Protein AF-A0A9N9JRM5-F1 (afdb_monomer)

Organism: NCBI:txid94023

Mean predicted aligned error: 7.49 Å

Sequence (164 aa):
ELTVRILLMLAWDHAIHQVQKDFHKFIYTYPLTIKQYLTALMSDVSCLKGQVNSDSMDYLLSGIVFFTHFIVVAQSITKEDLRYFFCRGAAFQCQSGQTAIDHGIPVLLPNGEFTCILIQTHNYSVSDPNIIFASLVITPQTVGLDVDPDWPYLVLYFTLGYKD

pLDDT: mean 80.46, std 13.28, range [47.03, 96.69]

Foldseek 3Di:
DVVVQVLLQQLVQQLLCVVCVPDPDDDSWDKDFLQSSVCSNPVGDVVCPPVDDPVLVVQNRRWIFFADEEDEDADQAEQVNLVVCRVVRYKYAYDPPLFQFGTKTWIQTPVRGIDIETEHEDQDDPPDPCLVVSVPPDDSVRRRYPDDSPHDYHYHYHHDYDDD

Secondary structure (DSSP, 8-state):
-HHHHHHHHHHHHHHHHHH-TT-SS--S---EEHHHHHHHHHS-SGGGBTTB-HHHHHHHHTSEE--SEEEEE-SPPBHHHHHHHHHHTEEEEEPTTT-S-SEEEEEE-TTS-EEEEEEEEE---TT-TTHHHHTTS--TGGGT-B--TTS--EEEEEE-----

Nearest PDB structures (foldseek):
  1yfi-assembly2_B  TM=6.681E-01  e=5.118E-01  Moraxella sp.
  7l08-assembly1_AJ  TM=4.867E-01  e=5.822E-01  Homo sapiens
  9fia-assembly1_Bl  TM=5.154E-01  e=1.263E+00  Toxoplasma gondii
  4yha-assembly3_F  TM=3.756E-01  e=1.532E+00  Helicobacter pylori 26695
  5bur-assembly1_A  TM=3.360E-01  e=3.323E+00  Bacillus subtilis subsp. subtilis str. 168

Solvent-accessible surface area (backbone atoms only — not comparable to full-atom values): 9533 Å² total; per-residue (Å²): 107,72,68,54,56,51,51,58,49,50,16,45,53,50,29,49,58,67,72,47,76,82,54,99,60,91,69,94,74,72,78,34,35,41,49,50,36,42,25,47,64,63,74,47,65,71,88,52,66,86,78,50,59,68,71,60,42,56,51,51,36,62,12,35,35,42,63,83,50,75,44,82,41,90,66,73,48,41,54,67,51,37,49,51,30,36,78,67,28,24,24,40,28,46,45,89,90,75,43,88,40,45,32,35,36,30,25,44,36,86,89,73,48,69,42,42,40,38,32,32,73,42,81,45,54,88,84,47,78,64,68,73,57,64,75,78,67,77,44,58,65,74,52,44,31,65,63,68,86,88,56,77,69,46,81,45,82,42,72,62,53,76,82,130

Structure (mmCIF, N/CA/C/O backbone):
data_AF-A0A9N9JRM5-F1
#
_entry.id   AF-A0A9N9JRM5-F1
#
loop_
_atom_site.group_PDB
_atom_site.id
_atom_site.type_symbol
_atom_site.label_atom_id
_atom_site.label_alt_id
_atom_site.label_comp_id
_atom_site.label_asym_id
_atom_site.label_entity_id
_atom_site.label_seq_id
_atom_site.pdbx_PDB_ins_code
_atom_site.Cartn_x
_atom_site.Cartn_y
_atom_site.Cartn_z
_atom_site.occupancy
_atom_site.B_iso_or_equiv
_atom_site.auth_seq_id
_atom_site.auth_comp_id
_atom_site.auth_asym_id
_atom_site.auth_atom_id
_atom_site.pdbx_PDB_model_num
ATOM 1 N N . GLU A 1 1 ? 12.425 -8.950 -5.267 1.00 75.38 1 GLU A N 1
ATOM 2 C CA . GLU A 1 1 ? 11.003 -9.371 -5.236 1.00 75.38 1 GLU A CA 1
ATOM 3 C C . GLU A 1 1 ? 10.637 -10.226 -4.019 1.00 75.38 1 GLU A C 1
ATOM 5 O O . GLU A 1 1 ? 9.912 -9.727 -3.169 1.00 75.38 1 GLU A O 1
ATOM 10 N N . LEU A 1 2 ? 11.155 -11.456 -3.858 1.00 85.12 2 LEU A N 1
ATOM 11 C CA . LEU A 1 2 ? 10.786 -12.330 -2.721 1.00 85.12 2 LEU A CA 1
ATOM 12 C C . LEU A 1 2 ? 10.974 -11.661 -1.347 1.00 85.12 2 LEU A C 1
ATOM 14 O O . LEU A 1 2 ? 10.066 -11.686 -0.521 1.00 85.12 2 LEU A O 1
ATOM 18 N N . THR A 1 3 ? 12.120 -11.014 -1.123 1.00 87.25 3 THR A N 1
ATOM 19 C CA . THR A 1 3 ? 12.416 -10.293 0.126 1.00 87.25 3 THR A CA 1
ATOM 20 C C . THR A 1 3 ? 11.383 -9.213 0.434 1.00 87.25 3 THR A C 1
ATOM 22 O O . THR A 1 3 ? 10.950 -9.085 1.572 1.00 87.25 3 THR A O 1
ATOM 25 N N . VAL A 1 4 ? 10.942 -8.466 -0.581 1.00 89.19 4 VAL A N 1
ATOM 26 C CA . VAL A 1 4 ? 9.942 -7.399 -0.426 1.00 89.19 4 VAL A CA 1
ATOM 27 C C . VAL A 1 4 ? 8.615 -7.993 0.004 1.00 89.19 4 VAL A C 1
ATOM 29 O O . VAL A 1 4 ? 8.032 -7.538 0.977 1.00 89.19 4 VAL A O 1
ATOM 32 N N . ARG A 1 5 ? 8.167 -9.067 -0.651 1.00 90.94 5 ARG A N 1
ATOM 33 C CA . ARG A 1 5 ? 6.926 -9.755 -0.275 1.00 90.94 5 ARG A CA 1
ATOM 34 C C . ARG A 1 5 ? 6.949 -10.223 1.176 1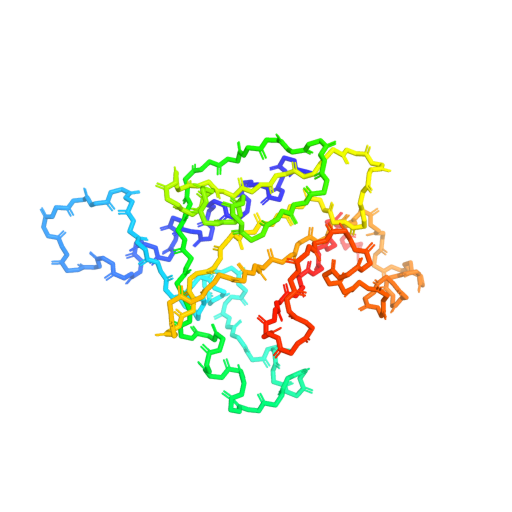.00 90.94 5 ARG A C 1
ATOM 36 O O . ARG A 1 5 ? 5.967 -10.032 1.886 1.00 90.94 5 ARG A O 1
ATOM 43 N N . ILE A 1 6 ? 8.076 -10.786 1.615 1.00 91.56 6 ILE A N 1
ATOM 44 C CA . ILE A 1 6 ? 8.272 -11.193 3.009 1.00 91.56 6 ILE A CA 1
ATOM 45 C C . ILE A 1 6 ? 8.175 -9.976 3.935 1.00 91.56 6 ILE A C 1
ATOM 47 O O . ILE A 1 6 ? 7.412 -10.022 4.892 1.00 91.56 6 ILE A O 1
ATOM 51 N N . LEU A 1 7 ? 8.870 -8.873 3.637 1.00 92.44 7 LEU A N 1
ATOM 52 C CA . LEU A 1 7 ? 8.806 -7.644 4.439 1.00 92.44 7 LEU A CA 1
ATOM 53 C C . LEU A 1 7 ? 7.381 -7.086 4.540 1.00 92.44 7 LEU A C 1
ATOM 55 O O . LEU A 1 7 ? 6.922 -6.771 5.635 1.00 92.44 7 LEU A O 1
ATOM 59 N N . LEU A 1 8 ? 6.664 -7.010 3.417 1.00 93.81 8 LEU A N 1
ATOM 60 C CA . LEU A 1 8 ? 5.294 -6.500 3.373 1.00 93.81 8 LEU A CA 1
ATOM 61 C C . LEU A 1 8 ? 4.33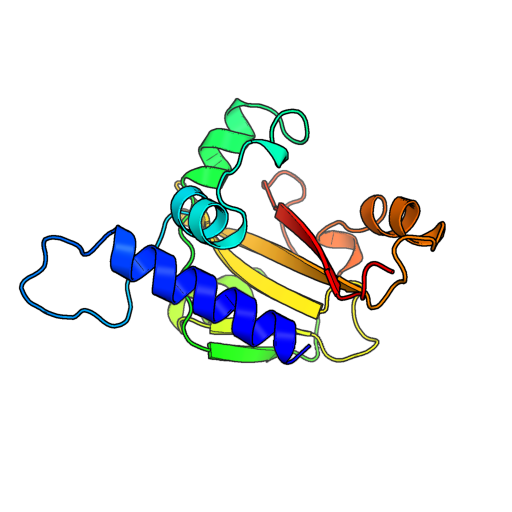3 -7.371 4.191 1.00 93.81 8 LEU A C 1
ATOM 63 O O . LEU A 1 8 ? 3.466 -6.827 4.875 1.00 93.81 8 LEU A O 1
ATOM 67 N N . MET A 1 9 ? 4.496 -8.698 4.147 1.00 93.00 9 MET A N 1
ATOM 68 C CA . MET A 1 9 ? 3.708 -9.636 4.954 1.00 93.00 9 MET A CA 1
ATOM 69 C C . MET A 1 9 ? 4.085 -9.600 6.438 1.00 93.00 9 MET A C 1
ATOM 71 O O . MET A 1 9 ? 3.202 -9.685 7.284 1.00 93.00 9 MET A O 1
ATOM 75 N N . LEU A 1 10 ? 5.368 -9.445 6.771 1.00 92.50 10 LEU A N 1
ATOM 76 C CA . LEU A 1 10 ? 5.813 -9.311 8.160 1.00 92.50 10 LEU A CA 1
ATOM 77 C C . LEU A 1 10 ? 5.301 -8.014 8.790 1.00 92.50 10 LEU A C 1
ATOM 79 O O . LEU A 1 10 ? 4.856 -8.030 9.932 1.00 92.50 10 LEU A O 1
ATOM 83 N N . ALA A 1 11 ? 5.310 -6.904 8.047 1.00 92.75 11 ALA A N 1
ATOM 84 C CA . ALA A 1 11 ? 4.731 -5.645 8.510 1.00 92.75 11 ALA A CA 1
ATOM 85 C C . ALA A 1 11 ? 3.225 -5.777 8.778 1.00 92.75 11 ALA A C 1
ATOM 87 O O . ALA A 1 11 ? 2.719 -5.261 9.773 1.00 92.75 11 ALA A O 1
ATOM 88 N N . TRP A 1 12 ? 2.520 -6.507 7.912 1.00 91.94 12 TRP A N 1
ATOM 89 C CA . TRP A 1 12 ? 1.105 -6.815 8.084 1.00 91.94 12 TRP A CA 1
ATOM 90 C C . TRP A 1 12 ? 0.849 -7.636 9.353 1.00 91.94 12 TRP A C 1
ATOM 92 O O . TRP A 1 12 ? 0.054 -7.236 10.202 1.00 91.94 12 TRP A O 1
ATOM 102 N N . ASP A 1 13 ? 1.566 -8.749 9.511 1.00 90.25 13 ASP A N 1
ATOM 103 C CA . ASP A 1 13 ? 1.465 -9.623 10.681 1.00 90.25 13 ASP A CA 1
ATOM 104 C C . ASP A 1 13 ? 1.780 -8.867 11.980 1.00 90.25 13 ASP A C 1
ATOM 106 O O . ASP A 1 13 ? 1.017 -8.915 12.947 1.00 90.25 13 ASP A O 1
ATOM 110 N N . HIS A 1 14 ? 2.853 -8.076 11.977 1.00 90.56 14 HIS A N 1
ATOM 111 C CA . HIS A 1 14 ? 3.237 -7.235 13.104 1.00 90.56 14 HIS A CA 1
ATOM 112 C C . HIS A 1 14 ? 2.144 -6.216 13.465 1.00 90.56 14 HIS A C 1
ATOM 114 O O . HIS A 1 14 ? 1.796 -6.081 14.640 1.00 90.56 14 HIS A O 1
ATOM 120 N N . ALA A 1 15 ? 1.554 -5.538 12.477 1.00 91.12 15 ALA A N 1
ATOM 121 C CA . ALA A 1 15 ? 0.464 -4.594 12.707 1.00 91.12 15 ALA A CA 1
ATOM 122 C C . ALA A 1 15 ? -0.779 -5.270 13.307 1.00 91.12 15 ALA A C 1
ATOM 124 O O . ALA A 1 15 ? -1.370 -4.736 14.247 1.00 91.12 15 ALA A O 1
ATOM 125 N N . ILE A 1 16 ? -1.155 -6.459 12.822 1.00 88.00 16 ILE A N 1
ATOM 126 C CA . ILE A 1 16 ? -2.272 -7.231 13.384 1.00 88.00 16 ILE A CA 1
ATOM 127 C C . ILE A 1 16 ? -2.022 -7.535 14.863 1.00 88.00 16 ILE A C 1
ATOM 129 O O . ILE A 1 16 ? -2.882 -7.244 15.696 1.00 88.00 16 ILE A O 1
ATOM 133 N N . HIS A 1 17 ? -0.839 -8.046 15.210 1.00 86.00 17 HIS A N 1
ATOM 134 C CA . HIS A 1 17 ? -0.488 -8.359 16.598 1.00 86.00 17 HIS A CA 1
ATOM 135 C C . HIS A 1 17 ? -0.506 -7.124 17.509 1.00 86.00 17 HIS A C 1
ATOM 137 O O . HIS A 1 17 ? -0.878 -7.219 18.679 1.00 86.00 17 HIS A O 1
ATOM 143 N N . GLN A 1 18 ? -0.136 -5.949 16.992 1.00 84.56 18 GLN A N 1
ATOM 144 C CA . GLN A 1 18 ? -0.202 -4.707 17.760 1.00 84.56 18 GLN A CA 1
ATOM 145 C C . GLN A 1 18 ? -1.636 -4.247 18.037 1.00 84.56 18 GLN A C 1
ATOM 147 O O . GLN A 1 18 ? -1.897 -3.719 19.119 1.00 84.56 18 GLN A O 1
ATOM 152 N N . VAL A 1 19 ? -2.547 -4.441 17.080 1.00 81.88 19 VAL A N 1
ATOM 153 C CA . VAL A 1 19 ? -3.956 -4.033 17.191 1.00 81.88 19 VAL A CA 1
ATOM 154 C C . VAL A 1 19 ? -4.772 -5.044 18.002 1.00 81.88 19 VAL A C 1
ATOM 156 O O . VAL A 1 19 ? -5.692 -4.656 18.716 1.00 81.88 19 VAL A O 1
ATOM 159 N N . GLN A 1 20 ? -4.433 -6.333 17.941 1.00 75.69 20 GLN A N 1
ATOM 160 C CA . GLN A 1 20 ? -5.226 -7.412 18.538 1.00 75.69 20 GLN A CA 1
ATOM 161 C C . GLN A 1 20 ? -4.875 -7.768 19.992 1.00 75.69 20 GLN A C 1
ATOM 163 O O . GLN A 1 20 ? -5.292 -8.823 20.468 1.00 75.69 20 GLN A O 1
ATOM 168 N N . LYS A 1 21 ? -4.159 -6.906 20.725 1.00 66.62 21 LYS A N 1
ATOM 169 C CA . LYS A 1 21 ? -3.685 -7.187 22.099 1.00 66.62 21 LYS A CA 1
ATOM 170 C C . LYS A 1 21 ? -4.777 -7.646 23.084 1.00 66.62 21 LYS A C 1
ATOM 172 O O . LYS A 1 21 ? -4.446 -8.340 24.040 1.00 66.62 21 LYS A O 1
ATOM 177 N N . ASP A 1 22 ? -6.047 -7.337 22.810 1.00 59.75 22 ASP A N 1
ATOM 178 C CA . ASP A 1 22 ? -7.186 -7.623 23.693 1.00 59.75 22 ASP A CA 1
ATOM 179 C C . ASP A 1 22 ? -8.150 -8.722 23.191 1.00 59.75 22 ASP A C 1
ATOM 181 O O . ASP A 1 22 ? -9.153 -9.015 23.845 1.00 59.75 22 ASP A O 1
ATOM 185 N N . PHE A 1 23 ? -7.892 -9.373 22.048 1.00 57.59 23 PHE A N 1
ATOM 186 C CA . PHE A 1 23 ? -8.806 -10.399 21.529 1.00 57.59 23 PHE A CA 1
ATOM 187 C C . PHE A 1 23 ? -8.467 -11.797 22.064 1.00 57.59 23 PHE A C 1
ATOM 189 O O . PHE A 1 23 ? -7.459 -12.399 21.716 1.00 57.59 23 PHE A O 1
ATOM 196 N N . HIS A 1 24 ? -9.387 -12.393 22.829 1.00 55.00 24 HIS A N 1
ATOM 197 C CA . HIS A 1 24 ? -9.328 -13.803 23.256 1.00 55.00 24 HIS A CA 1
ATOM 198 C C . HIS A 1 24 ? -9.478 -14.832 22.109 1.00 55.00 24 HIS A C 1
ATOM 200 O O . HIS A 1 24 ? -9.569 -16.035 22.356 1.00 55.00 24 HIS A O 1
ATOM 206 N N . LYS A 1 25 ? -9.514 -14.385 20.848 1.00 60.69 25 LYS A N 1
ATOM 207 C CA . LYS A 1 25 ? -9.502 -15.224 19.644 1.0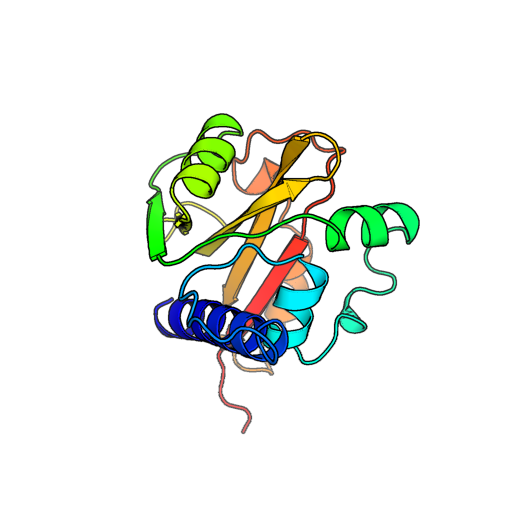0 60.69 25 LYS A CA 1
ATOM 208 C C . LYS A 1 25 ? -8.454 -14.682 18.680 1.00 60.69 25 LYS A C 1
ATOM 210 O O . LYS A 1 25 ? -8.570 -13.542 18.244 1.00 60.69 25 LYS A O 1
ATOM 215 N N . PHE A 1 26 ? -7.481 -15.515 18.321 1.00 58.94 26 PHE A N 1
ATOM 216 C CA . PHE A 1 26 ? -6.521 -15.215 17.261 1.00 58.94 26 PHE A CA 1
ATOM 217 C C . PHE A 1 26 ? -7.268 -15.077 15.930 1.00 58.94 26 PHE A C 1
ATOM 219 O O . PHE A 1 26 ? -7.756 -16.065 15.377 1.00 58.94 26 PHE A O 1
ATOM 226 N N . ILE A 1 27 ? -7.396 -13.847 15.432 1.00 64.38 27 ILE A N 1
ATOM 227 C CA . ILE A 1 27 ? -7.927 -13.579 14.098 1.00 64.38 27 ILE A CA 1
ATOM 228 C C . ILE A 1 27 ? -6.720 -13.352 13.190 1.00 64.38 27 ILE A C 1
ATOM 230 O O . ILE A 1 27 ? -6.148 -12.267 13.158 1.00 64.38 27 ILE A O 1
ATOM 234 N N . TYR A 1 28 ? -6.352 -14.381 12.429 1.00 67.56 28 TYR A N 1
ATOM 235 C CA . TYR A 1 28 ? -5.167 -14.379 11.559 1.00 67.56 28 TYR A CA 1
ATOM 236 C C . TYR A 1 28 ? -5.251 -13.406 10.368 1.00 67.56 28 TYR A C 1
ATOM 238 O O . TYR A 1 28 ? -4.284 -13.245 9.630 1.00 67.56 28 TYR A O 1
ATOM 246 N N . THR A 1 29 ? -6.404 -12.766 10.149 1.00 75.25 29 THR A N 1
ATOM 247 C CA . THR A 1 29 ? -6.632 -11.833 9.039 1.00 75.25 29 THR A CA 1
ATOM 248 C C . THR A 1 29 ? -7.507 -10.670 9.496 1.00 75.25 29 THR A C 1
ATOM 250 O O . THR A 1 29 ? -8.670 -10.879 9.840 1.00 75.25 29 THR A O 1
ATOM 253 N N . TYR A 1 30 ? -6.984 -9.445 9.485 1.00 85.81 30 TYR A N 1
ATOM 254 C CA . TYR A 1 30 ? -7.710 -8.275 9.979 1.00 85.81 30 TYR A CA 1
ATOM 255 C C . TYR A 1 30 ? -7.423 -7.046 9.111 1.00 85.81 30 TYR A C 1
ATOM 257 O O . TYR A 1 30 ? -6.250 -6.738 8.927 1.00 85.81 30 TYR A O 1
ATOM 265 N N . PRO A 1 31 ? -8.438 -6.346 8.571 1.00 92.31 31 PRO A N 1
ATOM 266 C CA . PRO A 1 31 ? -8.222 -5.119 7.809 1.00 92.31 31 PRO A CA 1
ATOM 267 C C . PRO A 1 31 ? -7.539 -4.046 8.661 1.00 92.31 31 PRO A C 1
ATOM 269 O O . PRO A 1 31 ? -7.934 -3.808 9.801 1.00 92.31 31 PRO A O 1
ATOM 272 N N . LEU A 1 32 ? -6.534 -3.377 8.107 1.00 94.19 32 LEU A N 1
ATOM 273 C CA . LEU A 1 32 ? -5.763 -2.355 8.811 1.00 94.19 32 LEU A CA 1
ATOM 274 C C . LEU A 1 32 ? -5.927 -1.016 8.113 1.00 94.19 32 LEU A C 1
ATOM 276 O O . LEU A 1 32 ? -6.061 -0.957 6.896 1.00 94.19 32 LEU A O 1
ATOM 280 N N . THR A 1 33 ? -5.853 0.072 8.869 1.00 95.69 33 THR A N 1
ATOM 281 C CA . THR A 1 33 ? -5.652 1.387 8.250 1.00 95.69 33 THR A CA 1
ATOM 282 C C . THR A 1 33 ? -4.254 1.467 7.634 1.00 95.69 33 THR A C 1
ATOM 284 O O . THR A 1 33 ? -3.309 0.849 8.139 1.00 95.69 33 THR A O 1
ATOM 287 N N . ILE A 1 34 ? -4.087 2.281 6.589 1.00 94.62 34 ILE A N 1
ATOM 288 C CA . ILE A 1 34 ? -2.774 2.580 6.005 1.00 94.62 34 ILE A CA 1
ATOM 289 C C . ILE A 1 34 ? -1.825 3.072 7.098 1.00 94.62 34 ILE A C 1
ATOM 291 O O . ILE A 1 34 ? -0.687 2.616 7.170 1.00 94.62 34 ILE A O 1
ATOM 295 N N . LYS A 1 35 ? -2.297 3.938 8.002 1.00 94.00 35 LYS A N 1
ATOM 296 C CA . LYS A 1 35 ? -1.494 4.422 9.131 1.00 94.00 35 LYS A CA 1
ATOM 297 C C . LYS A 1 35 ? -0.932 3.290 9.986 1.00 94.00 35 LYS A C 1
ATOM 299 O O . LYS A 1 35 ? 0.260 3.304 10.287 1.00 94.00 35 LYS A O 1
ATOM 304 N N . GLN A 1 36 ? -1.763 2.325 10.380 1.00 94.56 36 GLN A N 1
ATOM 305 C CA . GLN A 1 36 ? -1.326 1.172 11.175 1.00 94.56 36 GLN A CA 1
ATOM 306 C C . GLN A 1 36 ? -0.309 0.326 10.407 1.00 94.56 36 GLN A C 1
ATOM 308 O O . GLN A 1 36 ? 0.743 -0.012 10.947 1.00 94.56 36 GLN A O 1
ATOM 313 N N . TYR A 1 37 ? -0.595 0.040 9.136 1.00 95.06 37 TYR A N 1
ATOM 314 C CA . TYR A 1 37 ? 0.277 -0.763 8.288 1.00 95.06 37 TYR A CA 1
ATOM 315 C C . TYR A 1 37 ? 1.651 -0.113 8.072 1.00 95.06 37 TYR A C 1
ATOM 317 O O . TYR A 1 37 ? 2.682 -0.737 8.315 1.00 95.06 37 TYR A O 1
ATOM 325 N N . LEU A 1 38 ? 1.683 1.164 7.686 1.00 93.19 38 LEU A N 1
ATOM 326 C CA . LEU A 1 38 ? 2.927 1.895 7.442 1.00 93.19 38 LEU A CA 1
ATOM 327 C C . LEU A 1 38 ? 3.733 2.124 8.721 1.00 93.19 38 LEU A C 1
ATOM 329 O O . LEU A 1 38 ? 4.957 2.062 8.683 1.00 93.19 38 LEU A O 1
ATOM 333 N N . THR A 1 39 ? 3.063 2.321 9.859 1.00 93.12 39 THR A N 1
ATOM 334 C CA . THR A 1 39 ? 3.735 2.405 11.166 1.00 93.12 39 THR A CA 1
ATOM 335 C C . THR A 1 39 ? 4.431 1.085 11.504 1.00 93.12 39 THR A C 1
ATOM 337 O O . THR A 1 39 ? 5.557 1.094 11.987 1.00 93.12 39 THR A O 1
ATOM 340 N N . ALA A 1 40 ? 3.822 -0.062 11.198 1.00 92.56 40 ALA A N 1
ATOM 341 C CA . ALA A 1 40 ? 4.475 -1.357 11.384 1.00 92.56 40 ALA A CA 1
ATOM 342 C C . ALA A 1 40 ? 5.604 -1.623 10.373 1.00 92.56 40 ALA A C 1
ATOM 344 O O . ALA A 1 40 ? 6.553 -2.327 10.712 1.00 92.56 40 ALA A O 1
ATOM 345 N N . LEU A 1 41 ? 5.507 -1.068 9.161 1.00 91.56 41 LEU A N 1
ATOM 346 C CA . LEU A 1 41 ? 6.494 -1.226 8.089 1.00 91.56 41 LEU A CA 1
ATOM 347 C C . LEU A 1 41 ? 7.732 -0.329 8.267 1.00 91.56 41 LEU A C 1
ATOM 349 O O . LEU A 1 41 ? 8.842 -0.761 7.976 1.00 91.56 41 LEU A O 1
ATOM 353 N N . MET A 1 42 ? 7.547 0.912 8.728 1.00 88.81 42 MET A N 1
ATOM 354 C CA . MET A 1 42 ? 8.582 1.961 8.756 1.00 88.81 42 MET A CA 1
ATOM 355 C C . MET A 1 42 ? 8.816 2.559 10.152 1.00 88.81 42 MET A C 1
ATOM 357 O O . MET A 1 42 ? 9.547 3.534 10.286 1.00 88.81 42 MET A O 1
ATOM 361 N N . SER A 1 43 ? 8.221 1.988 11.202 1.00 83.38 43 SER A N 1
ATOM 362 C CA . SER A 1 43 ? 8.177 2.508 12.586 1.00 83.38 43 SER A CA 1
ATOM 363 C C . SER A 1 43 ? 7.326 3.768 12.795 1.00 83.38 43 SER A C 1
ATOM 365 O O . SER A 1 43 ? 6.726 3.911 13.858 1.00 83.38 43 SER A O 1
ATOM 367 N N . ASP A 1 44 ? 7.216 4.658 11.805 1.00 85.81 44 ASP A N 1
ATOM 368 C CA . ASP A 1 44 ? 6.272 5.779 11.799 1.00 85.81 44 ASP A CA 1
ATOM 369 C C . ASP A 1 44 ? 5.917 6.249 10.370 1.00 85.81 44 ASP A C 1
ATOM 371 O O . ASP A 1 44 ? 6.433 5.745 9.374 1.00 85.81 44 ASP A O 1
ATOM 375 N N . VAL A 1 45 ? 5.000 7.220 10.275 1.00 84.44 45 VAL A N 1
ATOM 376 C CA . VAL A 1 45 ? 4.573 7.863 9.013 1.00 84.44 45 VAL A CA 1
ATOM 377 C C . VAL A 1 45 ? 5.105 9.294 8.860 1.00 84.44 45 VAL A C 1
ATOM 379 O O . VAL A 1 45 ? 4.626 10.063 8.028 1.00 84.44 45 VAL A O 1
ATOM 382 N N . SER A 1 46 ? 6.078 9.696 9.681 1.00 83.12 46 SER A N 1
ATOM 383 C CA . SER A 1 46 ? 6.627 11.056 9.682 1.00 83.12 46 SER A CA 1
ATOM 384 C C . SER A 1 46 ? 7.343 11.397 8.376 1.00 83.12 46 SER A C 1
ATOM 386 O O . SER A 1 46 ? 7.287 12.548 7.947 1.00 83.12 46 SER A O 1
ATOM 388 N N . CYS A 1 47 ? 7.914 10.389 7.709 1.00 78.44 47 CYS A N 1
ATOM 389 C CA . CYS A 1 47 ? 8.563 10.510 6.404 1.00 78.44 47 CYS A CA 1
ATOM 390 C C . CYS A 1 47 ? 7.625 10.987 5.284 1.00 78.44 47 CYS A C 1
ATOM 392 O O . CYS A 1 47 ? 8.100 11.515 4.283 1.00 78.44 47 CYS A O 1
ATOM 394 N N . LEU A 1 48 ? 6.307 10.854 5.463 1.00 79.31 48 LEU A N 1
ATOM 395 C CA . LEU A 1 48 ? 5.314 11.300 4.487 1.00 79.31 48 LEU A CA 1
ATOM 396 C C . LEU A 1 48 ? 4.988 12.800 4.621 1.00 79.31 48 LEU A C 1
ATOM 398 O O . LEU A 1 48 ? 4.397 13.395 3.717 1.00 79.31 48 LEU A O 1
ATOM 402 N N . LYS A 1 49 ? 5.353 13.443 5.741 1.00 75.12 49 LYS A N 1
ATOM 403 C CA . LYS A 1 49 ? 5.044 14.862 5.980 1.00 75.12 49 LYS A CA 1
ATOM 404 C C . LYS A 1 49 ? 5.698 15.744 4.916 1.00 75.12 49 LYS A C 1
ATOM 406 O O . LYS A 1 49 ? 6.898 15.660 4.681 1.00 75.12 49 LYS A O 1
ATOM 411 N N . GLY A 1 50 ? 4.903 16.624 4.310 1.00 69.75 50 GLY A N 1
ATOM 412 C CA . GLY A 1 50 ? 5.362 17.545 3.266 1.00 69.75 50 GLY A CA 1
ATOM 413 C C . GLY A 1 50 ? 5.419 16.944 1.858 1.00 69.75 50 GLY A C 1
ATOM 414 O O . GLY A 1 50 ? 5.682 17.687 0.920 1.00 69.75 50 GLY A O 1
ATOM 415 N N . GLN A 1 51 ? 5.136 15.644 1.692 1.00 71.50 51 GLN A N 1
ATOM 416 C CA . GLN A 1 51 ? 5.036 15.006 0.370 1.00 71.50 51 GLN A CA 1
ATOM 417 C C . GLN A 1 51 ? 3.623 15.093 -0.227 1.00 71.50 51 GLN A C 1
ATOM 419 O O . GLN A 1 51 ? 3.461 15.051 -1.442 1.00 71.50 51 GLN A O 1
ATOM 424 N N . VAL A 1 52 ? 2.602 15.239 0.622 1.00 68.81 52 VAL A N 1
ATOM 425 C CA . VAL A 1 52 ? 1.192 15.399 0.235 1.00 68.81 52 VAL A CA 1
ATOM 426 C C . VAL A 1 52 ? 0.580 16.511 1.092 1.00 68.81 52 VAL A C 1
ATOM 428 O O . VAL A 1 52 ? 1.032 16.750 2.217 1.00 68.81 52 VAL A O 1
ATOM 431 N N . ASN A 1 53 ? -0.441 17.200 0.572 1.00 73.94 53 ASN A N 1
ATOM 432 C CA . ASN A 1 53 ? -1.281 18.109 1.359 1.00 73.94 53 ASN A CA 1
ATOM 433 C C . ASN A 1 53 ? -1.787 17.396 2.634 1.00 73.94 53 ASN A C 1
ATOM 435 O O . ASN A 1 53 ? -2.157 16.224 2.570 1.00 73.94 53 ASN A O 1
ATOM 439 N N . SER A 1 54 ? -1.795 18.088 3.780 1.00 72.25 54 SER A N 1
ATOM 440 C CA . SER A 1 54 ? -2.192 17.524 5.079 1.00 72.25 54 SER A CA 1
ATOM 441 C C . SER A 1 54 ? -3.576 16.878 5.064 1.00 72.25 54 SER A C 1
ATOM 443 O O . SER A 1 54 ? -3.738 15.783 5.596 1.00 72.25 54 SER A O 1
ATOM 445 N N . ASP A 1 55 ? -4.545 17.507 4.403 1.00 77.06 55 ASP A N 1
ATOM 446 C CA . ASP A 1 55 ? -5.936 17.049 4.404 1.00 77.06 55 ASP A CA 1
ATOM 447 C C . ASP A 1 55 ? -6.077 15.772 3.565 1.00 77.06 55 ASP A C 1
ATOM 449 O O . ASP A 1 55 ? -6.716 14.799 3.967 1.00 77.06 55 ASP A O 1
ATOM 453 N N . SER A 1 56 ? -5.391 15.734 2.420 1.00 79.56 56 SER A N 1
ATOM 454 C CA . SER A 1 56 ? -5.292 14.546 1.570 1.00 79.56 56 SER A CA 1
ATOM 455 C C . SER A 1 56 ? -4.501 13.418 2.240 1.00 79.56 56 SER A C 1
ATOM 457 O O . SER A 1 56 ? -4.795 12.245 2.011 1.00 79.56 56 SER A O 1
ATOM 459 N N . MET A 1 57 ? -3.520 13.754 3.083 1.00 84.00 57 MET A N 1
ATOM 460 C CA . MET A 1 57 ? -2.717 12.782 3.821 1.00 84.00 57 MET A CA 1
ATOM 461 C C . MET A 1 57 ? -3.540 12.071 4.890 1.00 84.00 57 MET A C 1
ATOM 463 O O . MET A 1 57 ? -3.546 10.845 4.926 1.00 84.00 57 MET A O 1
ATOM 467 N N . ASP A 1 58 ? -4.245 12.810 5.747 1.00 87.38 58 ASP A N 1
ATOM 468 C CA . ASP A 1 58 ? -5.067 12.200 6.798 1.00 87.38 58 ASP A CA 1
ATOM 469 C C . ASP A 1 58 ? -6.187 11.347 6.192 1.00 87.38 58 ASP A C 1
ATOM 471 O O . ASP A 1 58 ? -6.453 10.233 6.658 1.00 87.38 58 ASP A O 1
ATOM 475 N N . TYR A 1 59 ? -6.770 11.821 5.088 1.00 89.25 59 TYR A N 1
ATOM 476 C CA . TYR A 1 59 ? -7.730 11.058 4.303 1.00 89.25 59 TYR A CA 1
ATOM 477 C C . TYR A 1 59 ? -7.136 9.738 3.786 1.00 89.25 59 TYR A C 1
ATOM 479 O O . TYR A 1 59 ? -7.699 8.672 4.040 1.00 89.25 59 TYR A O 1
ATOM 487 N N . LEU A 1 60 ? -5.966 9.777 3.139 1.00 88.81 60 LEU A N 1
ATOM 488 C CA . LEU A 1 60 ? -5.280 8.580 2.646 1.00 88.81 60 LEU A CA 1
ATOM 489 C C . LEU A 1 60 ? -4.897 7.626 3.787 1.00 88.81 60 LEU A C 1
ATOM 491 O O . LEU A 1 60 ? -5.141 6.427 3.700 1.00 88.81 60 LEU A O 1
ATOM 495 N N . LEU A 1 61 ? -4.341 8.144 4.884 1.00 92.31 61 LEU A N 1
ATOM 496 C CA . LEU A 1 61 ? -3.903 7.354 6.038 1.00 92.31 61 LEU A CA 1
ATOM 497 C C . LEU A 1 61 ? -5.055 6.629 6.749 1.00 92.31 61 LEU A C 1
ATOM 499 O O . LEU A 1 61 ? -4.818 5.603 7.396 1.00 92.31 61 LEU A O 1
ATOM 503 N N . SER A 1 62 ? -6.279 7.148 6.625 1.00 93.38 62 SER A N 1
ATOM 504 C CA . SER A 1 62 ? -7.501 6.508 7.122 1.00 93.38 62 SER A CA 1
ATOM 505 C C . SER A 1 62 ? -8.040 5.396 6.211 1.00 93.38 62 SER A C 1
ATOM 507 O O . SER A 1 62 ? -8.895 4.623 6.644 1.00 93.38 62 SE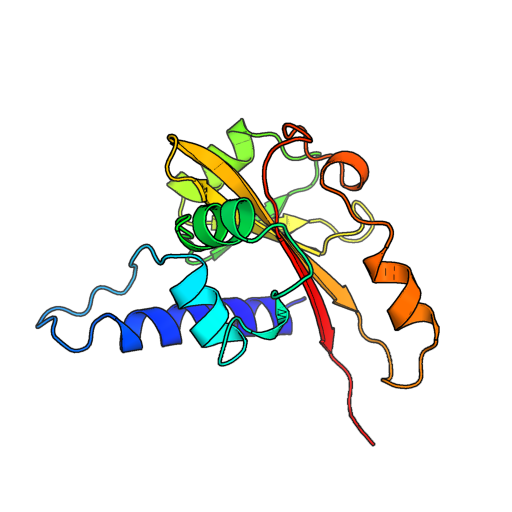R A O 1
ATOM 509 N N . GLY A 1 63 ? -7.523 5.280 4.982 1.00 94.94 63 GLY A N 1
ATOM 510 C CA . GLY A 1 63 ? -7.859 4.202 4.055 1.00 94.94 63 GLY A CA 1
ATOM 511 C C . GLY A 1 63 ? -7.482 2.827 4.604 1.00 94.94 63 GLY A C 1
ATOM 512 O O . GLY A 1 63 ? -6.582 2.694 5.434 1.00 94.94 63 GLY A O 1
ATOM 513 N N . ILE A 1 64 ? -8.180 1.796 4.141 1.00 96.69 64 ILE A N 1
ATOM 514 C CA . ILE A 1 64 ? -8.033 0.419 4.604 1.00 96.69 64 ILE A CA 1
ATOM 515 C C . ILE A 1 64 ? -7.212 -0.385 3.604 1.00 96.69 64 ILE A C 1
ATOM 517 O O . ILE A 1 64 ? -7.494 -0.384 2.409 1.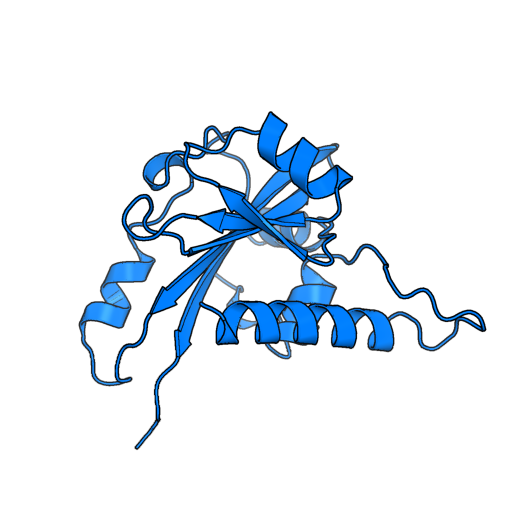00 96.69 64 ILE A O 1
ATOM 521 N N . VAL A 1 65 ? -6.238 -1.126 4.111 1.00 95.38 65 VAL A N 1
ATOM 522 C CA . VAL A 1 65 ? -5.496 -2.165 3.397 1.00 95.38 65 VAL A CA 1
ATOM 523 C C . VAL A 1 65 ? -5.923 -3.534 3.917 1.00 95.38 65 VAL A C 1
ATOM 525 O O . VAL A 1 65 ? -6.215 -3.689 5.104 1.00 95.38 65 VAL A O 1
ATOM 528 N N . PHE A 1 66 ? -5.978 -4.527 3.029 1.00 94.38 66 PHE A N 1
ATOM 529 C CA . PHE A 1 66 ? -6.292 -5.912 3.381 1.00 94.38 66 PHE A CA 1
ATOM 530 C C . PHE A 1 66 ? -5.664 -6.900 2.399 1.00 94.38 66 PHE A C 1
ATOM 532 O O . PHE A 1 66 ? -6.086 -6.977 1.247 1.00 94.38 66 PHE A O 1
ATOM 539 N N . PHE A 1 67 ? -4.670 -7.673 2.851 1.00 94.50 67 PHE A N 1
ATOM 540 C CA . PHE A 1 67 ? -4.097 -8.746 2.041 1.00 94.50 67 PHE A CA 1
ATOM 541 C C . PHE A 1 67 ? -3.431 -9.862 2.860 1.00 94.50 67 PHE A C 1
ATOM 543 O O . PHE A 1 67 ? -3.005 -9.661 3.991 1.00 94.50 67 PHE A O 1
ATOM 550 N N . THR A 1 68 ? -3.337 -11.054 2.268 1.00 92.81 68 THR A N 1
ATOM 551 C CA . THR A 1 68 ? -2.688 -12.251 2.844 1.00 92.81 68 THR A CA 1
ATOM 552 C C . THR A 1 68 ? -1.757 -12.963 1.864 1.00 92.81 68 THR A C 1
ATOM 554 O O . THR A 1 68 ? -0.976 -13.827 2.256 1.00 92.81 68 THR A O 1
ATOM 557 N N . HIS A 1 69 ? -1.842 -12.623 0.579 1.00 93.44 69 HIS A N 1
ATOM 558 C CA . HIS A 1 69 ? -1.068 -13.236 -0.491 1.00 93.44 69 HIS A CA 1
ATOM 559 C C . HIS A 1 69 ? -0.881 -12.256 -1.655 1.00 93.44 69 HIS A C 1
ATOM 561 O O . HIS A 1 69 ? -1.413 -11.145 -1.637 1.00 93.44 69 HIS A O 1
ATOM 567 N N . PHE A 1 70 ? -0.116 -12.686 -2.660 1.00 94.81 70 PHE A N 1
ATOM 568 C CA . PHE A 1 70 ? 0.163 -11.921 -3.873 1.00 94.81 70 PHE A CA 1
ATOM 569 C C . PHE A 1 70 ? -0.383 -12.649 -5.101 1.00 94.81 70 PHE A C 1
ATOM 571 O O . PHE A 1 70 ? -0.227 -13.867 -5.213 1.00 94.81 70 PHE A O 1
ATOM 578 N N . ILE A 1 71 ? -0.975 -11.899 -6.027 1.00 92.69 71 ILE A N 1
ATOM 579 C CA . ILE A 1 71 ? -1.397 -12.372 -7.350 1.00 92.69 71 ILE A CA 1
ATOM 580 C C . ILE A 1 71 ? -0.495 -11.731 -8.404 1.00 92.69 71 ILE A C 1
ATOM 582 O O . ILE A 1 71 ? -0.232 -10.534 -8.349 1.00 92.69 71 ILE A O 1
ATOM 586 N N . VAL A 1 72 ? -0.018 -12.518 -9.367 1.00 90.56 72 VAL A N 1
ATOM 587 C CA . VAL A 1 72 ? 0.776 -11.991 -10.485 1.00 90.56 72 VAL A CA 1
ATOM 588 C C . VAL A 1 72 ? -0.161 -11.425 -11.547 1.00 90.56 72 VAL A C 1
ATOM 590 O O . VAL A 1 72 ? -1.084 -12.113 -11.983 1.00 90.56 72 VAL A O 1
ATOM 593 N N . VAL A 1 73 ? 0.096 -10.192 -11.976 1.00 87.12 73 VAL A N 1
ATOM 594 C CA . VAL A 1 73 ? -0.650 -9.499 -13.029 1.00 87.12 73 VAL A CA 1
ATOM 595 C C . VAL A 1 73 ? 0.258 -9.240 -14.228 1.00 87.12 73 VAL A C 1
ATOM 597 O O . VAL A 1 73 ? 1.415 -8.854 -14.075 1.00 87.12 73 VAL A O 1
ATOM 600 N N . ALA A 1 74 ? -0.272 -9.508 -15.420 1.00 74.69 74 ALA A N 1
ATOM 601 C CA . ALA A 1 74 ? 0.444 -9.422 -16.696 1.00 74.69 74 ALA A CA 1
ATOM 602 C C . ALA A 1 74 ? -0.134 -8.341 -17.631 1.00 74.69 74 ALA A C 1
ATOM 604 O O . ALA A 1 74 ? 0.161 -8.318 -18.824 1.00 74.69 74 ALA A O 1
ATOM 605 N N . GLN A 1 75 ? -1.038 -7.503 -17.129 1.00 70.62 75 GLN A N 1
ATOM 606 C CA . GLN A 1 75 ? -1.751 -6.496 -17.909 1.00 70.62 75 GLN A CA 1
ATOM 607 C C . GLN A 1 75 ? -1.945 -5.226 -17.082 1.00 70.62 75 GLN A C 1
ATOM 609 O O . GLN A 1 75 ? -1.778 -5.248 -15.861 1.00 70.62 75 GLN A O 1
ATOM 614 N N . SER A 1 76 ? -2.322 -4.141 -17.760 1.00 76.44 76 SER A N 1
ATOM 615 C CA . SER A 1 76 ? -2.768 -2.897 -17.131 1.00 76.44 76 SER A CA 1
ATOM 616 C C . SER A 1 76 ? -3.862 -3.167 -16.101 1.00 76.44 76 SER A C 1
ATOM 618 O O . SER A 1 76 ? -4.780 -3.947 -16.350 1.00 76.44 76 SER A O 1
ATOM 620 N N . ILE A 1 77 ? -3.741 -2.529 -14.942 1.00 81.56 77 ILE A N 1
ATOM 621 C CA . ILE A 1 77 ? -4.621 -2.749 -13.797 1.00 81.56 77 ILE A CA 1
ATOM 622 C C . ILE A 1 77 ? -5.733 -1.701 -13.833 1.00 81.56 77 ILE A C 1
ATOM 624 O O . ILE A 1 77 ? -5.475 -0.499 -13.910 1.00 81.56 77 ILE A O 1
ATOM 628 N N . THR A 1 78 ? -6.976 -2.157 -13.744 1.00 84.88 78 THR A N 1
ATOM 629 C CA . THR A 1 78 ? -8.164 -1.298 -13.684 1.00 84.88 78 THR A CA 1
ATOM 630 C C . THR A 1 78 ? -8.633 -1.084 -12.240 1.00 84.88 78 THR A C 1
ATOM 632 O O . THR A 1 78 ? -8.234 -1.800 -11.316 1.00 84.88 78 THR A O 1
ATOM 635 N N . LYS A 1 79 ? -9.544 -0.129 -12.011 1.00 83.12 79 LYS A N 1
ATOM 636 C CA . LYS A 1 79 ? -10.215 0.015 -10.701 1.00 83.12 79 LYS A CA 1
ATOM 637 C C . LYS A 1 79 ? -10.989 -1.240 -10.294 1.00 83.12 79 LYS A C 1
ATOM 639 O O . LYS A 1 79 ? -11.048 -1.579 -9.113 1.00 83.12 79 LYS A O 1
ATOM 644 N N . GLU A 1 80 ? -11.582 -1.930 -11.263 1.00 88.38 80 GLU A N 1
ATOM 645 C CA . GLU A 1 80 ? -12.323 -3.170 -11.029 1.00 88.38 80 GLU A CA 1
ATOM 646 C C . GLU A 1 80 ? -11.387 -4.285 -10.560 1.00 88.38 80 GLU A C 1
ATOM 648 O O . GLU A 1 80 ? -11.732 -5.019 -9.632 1.00 88.38 80 GLU A O 1
ATOM 653 N N . ASP A 1 81 ? -10.168 -4.334 -11.105 1.00 90.31 81 ASP A N 1
ATOM 654 C CA . ASP A 1 81 ? -9.114 -5.229 -10.632 1.00 90.31 81 ASP A CA 1
ATOM 655 C C . ASP A 1 81 ? -8.703 -4.897 -9.194 1.00 90.31 81 ASP A C 1
ATOM 657 O O . ASP A 1 81 ? -8.639 -5.798 -8.360 1.00 90.31 81 ASP A O 1
ATOM 661 N N . LEU A 1 82 ? -8.495 -3.616 -8.853 1.00 91.19 82 LEU A N 1
ATOM 662 C CA . LEU A 1 82 ? -8.167 -3.208 -7.476 1.00 91.19 82 LEU A CA 1
ATOM 663 C C . LEU A 1 82 ? -9.248 -3.644 -6.483 1.00 91.19 82 LEU A C 1
ATOM 665 O O . LEU A 1 82 ? -8.936 -4.216 -5.434 1.00 91.19 82 LEU A O 1
ATOM 669 N N . ARG A 1 83 ? -10.520 -3.431 -6.834 1.00 93.25 83 ARG A N 1
ATOM 670 C CA . ARG A 1 83 ? -11.659 -3.906 -6.044 1.00 93.25 83 ARG A CA 1
ATOM 671 C C . ARG A 1 83 ? -11.641 -5.426 -5.909 1.00 93.25 83 ARG A C 1
ATOM 673 O O . ARG A 1 83 ? -11.807 -5.945 -4.805 1.00 93.25 83 ARG A O 1
ATOM 680 N N . TYR A 1 84 ? -11.446 -6.140 -7.014 1.00 94.38 84 TYR A N 1
ATOM 681 C CA . TYR A 1 84 ? -11.391 -7.596 -7.027 1.00 94.38 84 TYR A CA 1
ATOM 682 C C . TYR A 1 84 ? -10.260 -8.119 -6.130 1.00 94.38 84 TYR A C 1
ATOM 684 O O . TYR A 1 84 ? -10.502 -8.970 -5.273 1.00 94.38 84 TYR A O 1
ATOM 692 N N . PHE A 1 85 ? -9.051 -7.569 -6.249 1.00 95.12 85 PHE A N 1
ATOM 693 C CA . PHE A 1 85 ? -7.898 -7.939 -5.430 1.00 95.12 85 PHE A CA 1
ATOM 694 C C . PHE A 1 85 ? -8.137 -7.654 -3.946 1.00 95.12 85 PHE A C 1
ATOM 696 O O . PHE A 1 85 ? -7.899 -8.535 -3.117 1.00 95.12 85 PHE A O 1
ATOM 703 N N . PHE A 1 86 ? -8.699 -6.491 -3.603 1.00 95.31 86 PHE A N 1
ATOM 704 C CA . PHE A 1 86 ? -9.049 -6.163 -2.220 1.00 95.31 86 PHE A CA 1
ATOM 705 C C . PHE A 1 86 ? -10.056 -7.163 -1.636 1.00 95.31 86 PHE A C 1
ATOM 707 O O . PHE A 1 86 ? -9.834 -7.715 -0.560 1.00 95.31 86 PHE A O 1
ATOM 714 N N . CYS A 1 87 ? -11.137 -7.470 -2.363 1.00 93.94 87 CYS A N 1
ATOM 715 C CA . CYS A 1 87 ? -12.136 -8.450 -1.925 1.00 93.94 87 CYS A CA 1
ATOM 716 C C . CYS A 1 87 ? -11.558 -9.866 -1.774 1.00 93.94 87 CYS A C 1
ATOM 718 O O . CYS A 1 87 ? -12.051 -10.655 -0.969 1.00 93.94 87 CYS A O 1
ATOM 720 N N . ARG A 1 88 ? -10.511 -10.197 -2.536 1.00 94.50 88 ARG A N 1
ATOM 721 C CA . ARG A 1 88 ? -9.776 -11.462 -2.422 1.00 94.50 88 ARG A CA 1
ATOM 722 C C . ARG A 1 88 ? -8.738 -11.454 -1.300 1.00 94.50 88 ARG A C 1
ATOM 724 O O . ARG A 1 88 ? -8.188 -12.513 -1.011 1.00 94.50 88 ARG A O 1
ATOM 731 N N . GLY A 1 89 ? -8.466 -10.308 -0.674 1.00 94.75 89 GLY A N 1
ATOM 732 C CA . GLY A 1 89 ? -7.362 -10.157 0.269 1.00 94.75 89 GLY A CA 1
ATOM 733 C C . GLY A 1 89 ? -6.012 -10.386 -0.411 1.00 94.75 89 GLY A C 1
ATOM 734 O O . GLY A 1 89 ? -5.161 -11.098 0.126 1.00 94.75 89 GLY A O 1
ATOM 735 N N . ALA A 1 90 ? -5.828 -9.834 -1.607 1.00 95.69 90 ALA A N 1
ATOM 736 C CA . ALA A 1 90 ? -4.623 -9.995 -2.403 1.00 95.69 90 ALA A CA 1
ATOM 737 C C . ALA A 1 90 ? -3.940 -8.648 -2.658 1.00 95.69 90 ALA A C 1
ATOM 739 O O . ALA A 1 90 ? -4.568 -7.691 -3.105 1.00 95.69 90 ALA A O 1
ATOM 740 N N . ALA A 1 91 ? -2.629 -8.610 -2.435 1.00 95.50 91 ALA A N 1
ATOM 741 C CA . ALA A 1 91 ? -1.756 -7.659 -3.106 1.00 95.50 91 ALA A CA 1
ATOM 742 C C . ALA A 1 91 ? -1.458 -8.179 -4.523 1.00 95.50 91 ALA A C 1
ATOM 744 O O . ALA A 1 91 ? -1.646 -9.365 -4.815 1.00 95.50 91 ALA A O 1
ATOM 745 N N . PHE A 1 92 ? -0.974 -7.319 -5.410 1.00 92.75 92 PHE A N 1
ATOM 746 C CA . PHE A 1 92 ? -0.575 -7.718 -6.755 1.00 92.75 92 PHE A CA 1
ATOM 747 C C . PHE A 1 92 ? 0.926 -7.542 -6.965 1.00 92.75 92 PHE A C 1
ATOM 749 O O . PHE A 1 92 ? 1.578 -6.716 -6.326 1.00 92.75 92 PHE A O 1
ATOM 756 N N . GLN A 1 93 ? 1.470 -8.358 -7.857 1.00 91.19 93 GLN A N 1
ATOM 757 C CA . GLN A 1 93 ? 2.847 -8.311 -8.320 1.00 91.19 93 GLN A CA 1
ATOM 758 C C . GLN A 1 93 ? 2.823 -8.156 -9.838 1.00 91.19 93 GLN A C 1
ATOM 760 O O . GLN A 1 93 ? 2.220 -8.978 -10.530 1.00 91.19 93 GLN A O 1
ATOM 765 N N . CYS A 1 94 ? 3.482 -7.129 -10.354 1.00 85.75 94 CYS A N 1
ATOM 766 C CA . CYS A 1 94 ? 3.609 -6.936 -11.791 1.00 85.75 94 CYS A CA 1
ATOM 767 C C . CYS A 1 94 ? 4.661 -7.889 -12.369 1.00 85.75 94 CYS A C 1
ATOM 769 O O . CYS A 1 94 ? 5.621 -8.270 -11.694 1.00 85.75 94 CYS A O 1
ATOM 771 N N . GLN A 1 95 ? 4.493 -8.288 -13.630 1.00 80.75 95 GLN A N 1
ATOM 772 C CA . GLN A 1 95 ? 5.536 -9.030 -14.331 1.00 80.75 95 GLN A CA 1
ATOM 773 C C . GLN A 1 95 ? 6.769 -8.159 -14.590 1.00 80.75 95 GLN A C 1
ATOM 775 O O . GLN A 1 95 ? 6.675 -6.966 -14.889 1.00 80.75 95 GLN A O 1
ATOM 780 N N . SER A 1 96 ? 7.940 -8.795 -14.525 1.00 69.75 96 SER A N 1
ATOM 781 C CA . SER A 1 96 ? 9.216 -8.143 -14.809 1.00 69.75 96 SER A CA 1
ATOM 782 C C . SER A 1 96 ? 9.213 -7.521 -16.210 1.00 69.75 96 SER A C 1
ATOM 784 O O . SER A 1 96 ? 8.849 -8.172 -17.190 1.00 69.75 96 SER A O 1
ATOM 786 N N . GLY A 1 97 ? 9.606 -6.248 -16.298 1.00 63.09 97 GLY A N 1
ATOM 787 C CA . GLY A 1 97 ? 9.726 -5.511 -17.559 1.00 63.09 97 GLY A CA 1
ATOM 788 C C . GLY A 1 97 ? 8.437 -4.885 -18.105 1.00 63.09 97 GLY A C 1
ATOM 789 O O . GLY A 1 97 ? 8.514 -4.199 -19.120 1.00 63.09 97 GLY A O 1
ATOM 790 N N . GLN A 1 98 ? 7.275 -5.073 -17.463 1.00 60.81 98 GLN A N 1
ATOM 791 C CA . GLN A 1 98 ? 6.015 -4.464 -17.923 1.00 60.81 98 GLN A CA 1
ATOM 792 C C . GLN A 1 98 ? 5.727 -3.082 -17.334 1.00 60.81 98 GLN A C 1
ATOM 794 O O . GLN A 1 98 ? 5.109 -2.258 -18.004 1.00 60.81 98 GLN A O 1
ATOM 799 N N . THR A 1 99 ? 6.149 -2.816 -16.098 1.00 62.88 99 THR A N 1
ATOM 800 C CA . THR A 1 99 ? 5.803 -1.581 -15.382 1.00 62.88 99 THR A CA 1
ATOM 801 C C . THR A 1 99 ? 6.968 -1.098 -14.528 1.00 62.88 99 THR A C 1
ATOM 803 O O . THR A 1 99 ? 7.752 -1.902 -14.035 1.00 62.88 99 THR A O 1
ATOM 806 N N . ALA A 1 100 ? 7.050 0.212 -14.273 1.00 72.38 100 ALA A N 1
ATOM 807 C CA . ALA A 1 100 ? 8.006 0.795 -13.322 1.00 72.38 100 ALA A CA 1
ATOM 808 C C . ALA A 1 100 ? 7.698 0.448 -11.844 1.00 72.38 100 ALA A C 1
ATOM 810 O O . ALA A 1 100 ? 8.278 1.023 -10.935 1.00 72.38 100 ALA A O 1
ATOM 811 N N . ILE A 1 101 ? 6.779 -0.483 -11.593 1.00 82.44 101 ILE A N 1
ATOM 812 C CA . ILE A 1 101 ? 6.316 -0.927 -10.278 1.00 82.44 101 ILE A CA 1
ATOM 813 C C . ILE A 1 101 ? 6.456 -2.440 -10.221 1.00 82.44 101 ILE A C 1
ATOM 815 O O . ILE A 1 101 ? 6.111 -3.115 -11.190 1.00 82.44 101 ILE A O 1
ATOM 819 N N . ASP A 1 102 ? 6.906 -2.960 -9.080 1.00 86.25 102 ASP A N 1
ATOM 820 C CA . ASP A 1 102 ? 7.035 -4.403 -8.868 1.00 86.25 102 ASP A CA 1
ATOM 821 C C . ASP A 1 102 ? 5.811 -4.981 -8.157 1.00 86.25 102 ASP A C 1
ATOM 823 O O . ASP A 1 102 ? 5.384 -6.096 -8.447 1.00 86.25 102 ASP A O 1
ATOM 827 N N . HIS A 1 103 ? 5.253 -4.240 -7.195 1.00 91.19 103 HIS A N 1
ATOM 828 C CA . HIS A 1 103 ? 4.116 -4.684 -6.391 1.00 91.19 103 HIS A CA 1
ATOM 829 C C . HIS A 1 103 ? 3.134 -3.544 -6.155 1.00 91.19 103 HIS A C 1
ATOM 831 O O . HIS A 1 103 ? 3.505 -2.371 -6.149 1.00 91.19 103 HIS A O 1
ATOM 837 N N . GLY A 1 104 ? 1.893 -3.891 -5.843 1.00 91.56 104 GLY A N 1
ATOM 838 C CA . GLY A 1 104 ? 0.963 -2.936 -5.275 1.00 91.56 104 GLY A CA 1
ATOM 839 C C . GLY A 1 104 ? -0.031 -3.565 -4.317 1.00 91.56 104 GLY A C 1
ATOM 840 O O . GLY A 1 104 ? -0.297 -4.768 -4.336 1.00 91.56 104 GLY A O 1
ATOM 841 N N . ILE A 1 105 ? -0.548 -2.726 -3.431 1.00 95.19 105 ILE A N 1
ATOM 842 C CA . ILE A 1 105 ? -1.490 -3.100 -2.382 1.00 95.19 105 ILE A CA 1
ATOM 843 C C . ILE A 1 105 ? -2.772 -2.302 -2.625 1.00 95.19 105 ILE A C 1
ATOM 845 O O . ILE A 1 105 ? -2.722 -1.070 -2.565 1.00 95.19 105 ILE A O 1
ATOM 849 N N . PRO A 1 106 ? -3.907 -2.962 -2.904 1.00 94.62 106 PRO A N 1
ATOM 850 C CA . PRO A 1 106 ? -5.193 -2.291 -3.014 1.00 94.62 106 PRO A CA 1
ATOM 851 C C . PRO A 1 106 ? -5.595 -1.613 -1.701 1.00 94.62 106 PRO A C 1
ATOM 853 O O . PRO A 1 106 ? -5.377 -2.151 -0.612 1.00 94.62 106 PRO A O 1
ATOM 856 N N . VAL A 1 107 ? -6.221 -0.448 -1.821 1.00 94.69 107 VAL A N 1
ATOM 857 C CA . VAL A 1 107 ? -6.667 0.386 -0.704 1.00 94.69 107 VAL A CA 1
ATOM 858 C C . VAL A 1 107 ? -8.133 0.741 -0.906 1.00 94.69 107 VAL A C 1
ATOM 860 O O . VAL A 1 107 ? -8.500 1.235 -1.969 1.00 94.69 107 VAL A O 1
ATOM 863 N N . LEU A 1 108 ? -8.950 0.553 0.126 1.00 94.94 108 LEU A N 1
ATOM 864 C CA . LEU A 1 108 ? -10.316 1.068 0.194 1.00 94.94 108 LEU A CA 1
ATOM 865 C C . LEU A 1 108 ? -10.320 2.418 0.924 1.00 94.94 108 LEU A C 1
ATOM 867 O O . LEU A 1 108 ? -9.967 2.491 2.102 1.00 94.94 108 LEU A O 1
ATOM 871 N N . LEU A 1 109 ? -10.718 3.483 0.237 1.00 93.12 109 LEU A N 1
ATOM 872 C CA . LEU A 1 109 ? -10.804 4.833 0.788 1.00 93.12 109 LEU A CA 1
ATOM 873 C C . LEU A 1 109 ? -12.105 5.048 1.586 1.00 93.12 109 LEU A C 1
ATOM 875 O O . LEU A 1 109 ? -13.091 4.338 1.372 1.00 93.12 109 LEU A O 1
ATOM 879 N N . PRO A 1 110 ? -12.160 6.061 2.476 1.00 92.62 110 PRO A N 1
ATOM 880 C CA . PRO A 1 110 ? -13.355 6.350 3.277 1.00 92.62 110 PRO A CA 1
ATOM 881 C C . PRO A 1 110 ? -14.626 6.663 2.475 1.00 92.62 110 PRO A C 1
ATOM 883 O O . PRO A 1 110 ? -15.728 6.482 2.986 1.00 92.62 110 PRO A O 1
ATOM 886 N N . ASN A 1 111 ? -14.496 7.140 1.233 1.00 90.31 111 ASN A N 1
ATOM 887 C CA . ASN A 1 111 ? -15.635 7.393 0.341 1.00 90.31 111 ASN A CA 1
ATOM 888 C C . ASN A 1 111 ? -16.157 6.122 -0.362 1.00 90.31 111 ASN A C 1
ATOM 890 O O . ASN A 1 111 ? -17.124 6.215 -1.111 1.00 90.31 111 ASN A O 1
ATOM 894 N N . GLY A 1 112 ? -15.540 4.958 -0.133 1.00 90.19 112 GLY A N 1
ATOM 895 C CA . GLY A 1 112 ? -15.888 3.697 -0.788 1.00 90.19 112 GLY A CA 1
ATOM 896 C C . GLY A 1 112 ? -15.150 3.435 -2.104 1.00 90.19 112 GLY A C 1
ATOM 897 O O . GLY A 1 112 ? -15.327 2.364 -2.681 1.00 90.19 112 GLY A O 1
ATOM 898 N N . GLU A 1 113 ? -14.313 4.371 -2.558 1.00 90.44 113 GLU A N 1
ATOM 899 C CA . GLU A 1 113 ? -13.510 4.218 -3.771 1.00 90.44 113 GLU A CA 1
ATOM 900 C C . GLU A 1 113 ? -12.212 3.443 -3.517 1.00 90.44 113 GLU A C 1
ATOM 902 O O . GLU A 1 113 ? -11.742 3.321 -2.382 1.00 90.44 113 GLU A O 1
ATOM 907 N N . PHE A 1 114 ? -11.613 2.922 -4.590 1.00 90.12 114 PHE A N 1
ATOM 908 C CA . PHE A 1 114 ? -10.377 2.143 -4.523 1.00 90.12 114 PHE A CA 1
ATOM 909 C C . PHE A 1 114 ? -9.171 2.918 -5.057 1.00 90.12 114 PHE A C 1
ATOM 911 O O . PHE A 1 114 ? -9.192 3.442 -6.166 1.00 90.12 114 PHE A O 1
ATOM 918 N N . THR A 1 115 ? -8.084 2.914 -4.292 1.00 90.31 115 THR A N 1
ATOM 919 C CA . THR A 1 115 ? -6.754 3.369 -4.721 1.00 90.31 115 THR A CA 1
ATOM 920 C C . THR A 1 115 ? -5.728 2.268 -4.441 1.00 90.31 115 THR A C 1
ATOM 922 O O . THR A 1 115 ? -6.087 1.115 -4.175 1.00 90.31 115 THR A O 1
ATOM 925 N N . CYS A 1 116 ? -4.441 2.583 -4.507 1.00 90.75 116 CYS A N 1
ATOM 926 C CA . CYS A 1 116 ? -3.377 1.634 -4.228 1.00 90.75 116 CYS A CA 1
ATOM 927 C C . CYS A 1 116 ? -2.142 2.286 -3.602 1.00 90.75 116 CYS A C 1
ATOM 929 O O . CYS A 1 116 ? -1.826 3.454 -3.840 1.00 90.75 116 CYS A O 1
ATOM 931 N N . ILE A 1 117 ? -1.404 1.476 -2.846 1.00 91.69 117 ILE A N 1
ATOM 932 C CA . ILE A 1 117 ? 0.005 1.717 -2.541 1.00 91.69 117 ILE A CA 1
ATOM 933 C C . ILE A 1 117 ? 0.816 1.016 -3.627 1.00 91.69 117 ILE A C 1
ATOM 935 O O . ILE A 1 117 ? 0.686 -0.195 -3.801 1.00 91.69 117 ILE A O 1
ATOM 939 N N . LEU A 1 118 ? 1.644 1.760 -4.345 1.00 88.88 118 LEU A N 1
ATOM 940 C CA . LEU A 1 118 ? 2.554 1.249 -5.362 1.00 88.88 118 LEU A CA 1
ATOM 941 C C . LEU A 1 118 ? 3.946 1.095 -4.773 1.00 88.88 118 LEU A C 1
ATOM 943 O O . LEU A 1 118 ? 4.387 1.928 -3.987 1.00 88.88 118 LEU A O 1
ATOM 947 N N . ILE A 1 119 ? 4.630 0.015 -5.123 1.00 89.12 119 ILE A N 1
ATOM 948 C CA . ILE A 1 119 ? 5.912 -0.335 -4.525 1.00 89.12 119 ILE A CA 1
ATOM 949 C C . ILE A 1 119 ? 6.896 -0.642 -5.642 1.00 89.12 119 ILE A C 1
ATOM 951 O O . ILE A 1 119 ? 6.726 -1.605 -6.398 1.00 89.12 119 ILE A O 1
ATOM 955 N N . GLN A 1 120 ? 7.945 0.169 -5.710 1.00 86.06 120 GLN A N 1
ATOM 956 C CA . GLN A 1 120 ? 9.087 -0.071 -6.574 1.00 86.06 120 GLN A CA 1
ATOM 957 C C . GLN A 1 120 ? 10.288 -0.470 -5.729 1.00 86.06 120 GLN A C 1
ATOM 959 O O . GLN A 1 120 ? 10.602 0.144 -4.710 1.00 86.06 120 GLN A O 1
ATOM 964 N N . THR A 1 121 ? 10.972 -1.510 -6.171 1.00 83.31 121 THR A N 1
ATOM 965 C CA . THR A 1 121 ? 12.140 -2.078 -5.527 1.00 83.31 121 THR A CA 1
ATOM 966 C C . THR A 1 121 ? 13.324 -1.922 -6.449 1.00 83.31 121 THR A C 1
ATOM 968 O O . THR A 1 121 ? 13.313 -2.353 -7.599 1.00 83.31 121 THR A O 1
ATOM 971 N N . HIS A 1 122 ? 14.405 -1.397 -5.903 1.00 78.38 122 HIS A N 1
ATOM 972 C CA . HIS A 1 122 ? 15.683 -1.389 -6.572 1.00 78.38 122 HIS A CA 1
ATOM 973 C C . HIS A 1 122 ? 16.736 -2.101 -5.739 1.00 78.38 122 HIS A C 1
ATOM 975 O O . HIS A 1 122 ? 16.735 -2.066 -4.508 1.00 78.38 122 HIS A O 1
ATOM 981 N N . ASN A 1 123 ? 17.663 -2.735 -6.444 1.00 71.25 123 ASN A N 1
ATOM 982 C CA . ASN A 1 123 ? 18.877 -3.293 -5.870 1.00 71.25 123 ASN A CA 1
ATOM 983 C C . ASN A 1 123 ? 20.047 -2.365 -6.225 1.00 71.25 123 ASN A C 1
ATOM 985 O O . ASN A 1 123 ? 20.929 -2.731 -6.998 1.00 71.25 123 ASN A O 1
ATOM 989 N N . TYR A 1 124 ? 19.976 -1.119 -5.752 1.00 65.94 124 TYR A N 1
ATOM 990 C CA . TYR A 1 124 ? 21.056 -0.150 -5.919 1.00 65.94 124 TYR A CA 1
ATOM 991 C C . TYR A 1 124 ? 21.980 -0.175 -4.702 1.00 65.94 124 TYR A C 1
ATOM 993 O O . TYR A 1 124 ? 21.533 -0.324 -3.563 1.00 65.94 124 TYR A O 1
ATOM 1001 N N . SER A 1 125 ? 23.273 0.037 -4.948 1.00 62.47 125 SER A N 1
ATOM 1002 C CA . SER A 1 125 ? 24.185 0.496 -3.901 1.00 62.47 125 SER A CA 1
ATOM 1003 C C . SER A 1 125 ? 23.750 1.892 -3.451 1.00 62.47 125 SER A 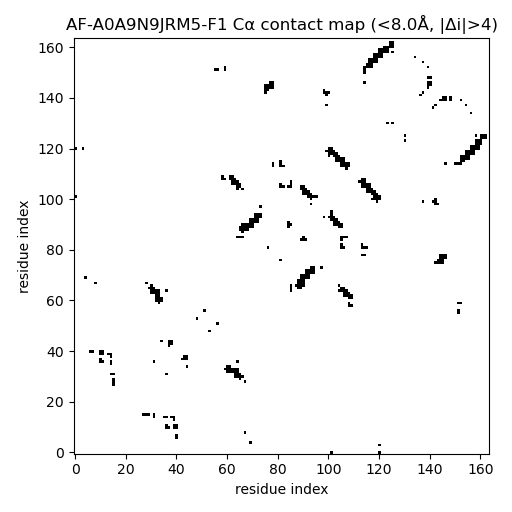C 1
ATOM 1005 O O . SER A 1 125 ? 23.353 2.702 -4.283 1.00 62.47 125 SER A O 1
ATOM 1007 N 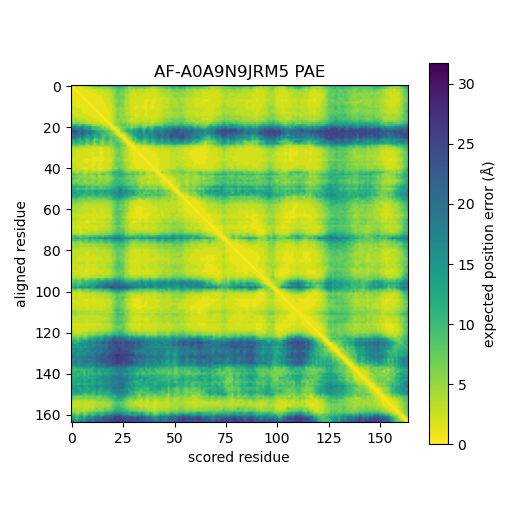N . VAL A 1 126 ? 23.867 2.214 -2.159 1.00 59.72 126 VAL A N 1
ATOM 1008 C CA . VAL A 1 126 ? 23.523 3.541 -1.598 1.00 59.72 126 VAL A CA 1
ATOM 1009 C C . VAL A 1 126 ? 24.278 4.686 -2.303 1.00 59.72 126 VAL A C 1
ATOM 1011 O O . VAL A 1 126 ? 23.844 5.833 -2.267 1.00 59.72 126 VAL A O 1
ATOM 1014 N N . SER A 1 127 ? 25.393 4.375 -2.971 1.00 58.28 127 SER A N 1
ATOM 1015 C CA . SER A 1 127 ? 26.202 5.306 -3.763 1.00 58.28 127 SER A CA 1
ATOM 1016 C C . SER A 1 127 ? 25.712 5.546 -5.201 1.00 58.28 127 SER A C 1
ATOM 1018 O O . SER A 1 127 ? 26.343 6.326 -5.914 1.00 58.28 127 SER A O 1
ATOM 1020 N N . ASP A 1 128 ? 24.629 4.904 -5.649 1.00 60.38 128 ASP A N 1
ATOM 1021 C CA . ASP A 1 128 ? 24.134 5.045 -7.021 1.00 60.38 128 ASP A CA 1
ATOM 1022 C C . ASP A 1 128 ? 23.361 6.372 -7.211 1.00 60.38 128 ASP A C 1
ATOM 1024 O O . ASP A 1 128 ? 22.298 6.565 -6.606 1.00 60.38 128 ASP A O 1
ATOM 1028 N N . PRO A 1 129 ? 23.841 7.300 -8.064 1.00 60.00 129 PRO A N 1
ATOM 1029 C CA . PRO A 1 129 ? 23.167 8.573 -8.321 1.00 60.00 129 PRO A CA 1
ATOM 1030 C C . PRO A 1 129 ? 21.778 8.412 -8.964 1.00 60.00 129 PRO A C 1
ATOM 1032 O O . PRO A 1 129 ? 20.977 9.348 -8.920 1.00 60.00 129 PRO A O 1
ATOM 1035 N N . ASN A 1 130 ? 21.449 7.237 -9.517 1.00 57.44 130 ASN A N 1
ATOM 1036 C CA . ASN A 1 130 ? 20.141 6.958 -10.111 1.00 57.44 130 ASN A CA 1
ATOM 1037 C C . ASN A 1 130 ? 19.014 6.792 -9.074 1.00 57.44 130 ASN A C 1
ATOM 1039 O O . ASN A 1 130 ? 17.843 6.883 -9.446 1.00 57.44 130 ASN A O 1
ATOM 1043 N N . ILE A 1 131 ? 19.335 6.626 -7.779 1.00 57.50 131 ILE A N 1
ATOM 1044 C CA . ILE A 1 131 ? 18.340 6.529 -6.691 1.00 57.50 131 ILE A CA 1
ATOM 1045 C C . ILE A 1 131 ? 17.426 7.766 -6.651 1.00 57.50 131 ILE A C 1
ATOM 1047 O O . ILE A 1 131 ? 16.235 7.646 -6.374 1.00 57.50 131 ILE A O 1
ATOM 1051 N N . ILE A 1 132 ? 17.967 8.952 -6.952 1.00 53.38 132 ILE A N 1
ATOM 1052 C CA . ILE A 1 132 ? 17.241 10.228 -6.843 1.00 53.38 132 ILE A CA 1
ATOM 1053 C C . ILE A 1 132 ? 16.263 10.431 -8.014 1.00 53.38 132 ILE A C 1
ATOM 1055 O O . ILE A 1 132 ? 15.260 11.121 -7.862 1.00 53.38 132 ILE A O 1
ATOM 1059 N N . PHE A 1 133 ? 16.517 9.821 -9.176 1.00 50.78 133 PHE A N 1
ATOM 1060 C CA . PHE A 1 133 ? 15.727 10.063 -10.388 1.00 50.78 133 PHE A CA 1
ATOM 1061 C C . PHE A 1 133 ? 14.526 9.127 -10.541 1.00 50.78 133 PHE A C 1
ATOM 1063 O O . PHE A 1 133 ? 13.523 9.525 -11.130 1.00 50.78 133 PHE A O 1
ATOM 1070 N N . ALA A 1 134 ? 14.593 7.912 -9.987 1.00 52.78 134 ALA A N 1
ATOM 1071 C CA . ALA A 1 134 ? 13.495 6.948 -10.073 1.00 52.78 134 ALA A CA 1
ATOM 1072 C C . ALA A 1 134 ? 12.215 7.447 -9.377 1.00 52.78 134 ALA A C 1
ATOM 1074 O O . ALA A 1 134 ? 11.113 7.163 -9.842 1.00 52.78 134 ALA A O 1
ATOM 1075 N N . SER A 1 135 ? 12.355 8.254 -8.317 1.00 54.81 135 SER A N 1
ATOM 1076 C CA . SER A 1 135 ? 11.223 8.713 -7.509 1.00 54.81 135 SER A CA 1
ATOM 1077 C C . SER A 1 135 ? 10.333 9.773 -8.159 1.00 54.81 135 SER A C 1
ATOM 1079 O O . SER A 1 135 ? 9.208 9.989 -7.710 1.00 54.81 135 SER A O 1
ATOM 1081 N N . LEU A 1 136 ? 10.815 10.421 -9.224 1.00 56.44 136 LEU A N 1
ATOM 1082 C CA . LEU A 1 136 ? 10.185 11.600 -9.826 1.00 56.44 136 LEU A CA 1
ATOM 1083 C C . LEU A 1 136 ? 9.259 11.289 -11.012 1.00 56.44 136 LEU A C 1
ATOM 1085 O O . LEU A 1 136 ? 8.577 12.192 -11.488 1.00 56.44 136 LEU A O 1
ATOM 1089 N N . VAL A 1 137 ? 9.241 10.048 -11.511 1.00 61.72 137 VAL A N 1
ATOM 1090 C CA . VAL A 1 137 ? 8.593 9.714 -12.799 1.00 61.72 137 VAL A CA 1
ATOM 1091 C C . VAL A 1 137 ? 7.380 8.793 -12.639 1.00 61.72 137 VAL A C 1
ATOM 1093 O O . VAL A 1 137 ? 6.606 8.637 -13.578 1.00 61.72 137 VAL A O 1
ATOM 1096 N N . ILE A 1 138 ? 7.167 8.198 -11.463 1.00 66.12 138 ILE A N 1
ATOM 1097 C CA . ILE A 1 138 ? 6.110 7.201 -11.275 1.00 66.12 138 ILE A CA 1
ATOM 1098 C C . ILE A 1 138 ? 4.824 7.855 -10.790 1.00 66.12 138 ILE A C 1
ATOM 1100 O O . ILE A 1 138 ? 4.690 8.255 -9.635 1.00 66.12 138 ILE A O 1
ATOM 1104 N N . THR A 1 139 ? 3.846 7.873 -11.685 1.00 67.94 139 THR A N 1
ATOM 1105 C CA . THR A 1 139 ? 2.436 8.113 -11.382 1.00 67.94 139 THR A CA 1
ATOM 1106 C C . THR A 1 139 ? 1.606 6.884 -11.760 1.00 67.94 139 THR A C 1
ATOM 1108 O O . THR A 1 139 ? 2.048 6.079 -12.589 1.00 67.94 139 THR A O 1
ATOM 1111 N N . PRO A 1 140 ? 0.380 6.732 -11.235 1.00 67.25 140 PRO A N 1
ATOM 1112 C CA . PRO A 1 140 ? -0.513 5.658 -11.640 1.00 67.25 140 PRO A CA 1
ATOM 1113 C C . PRO A 1 140 ? -0.703 5.579 -13.164 1.00 67.25 140 PRO A C 1
ATOM 1115 O O . PRO A 1 140 ? -0.642 4.500 -13.748 1.00 67.25 140 PRO A O 1
ATOM 1118 N N . GLN A 1 141 ? -0.802 6.723 -13.843 1.00 69.44 141 GLN A N 1
ATOM 1119 C CA . GLN A 1 141 ? -0.959 6.773 -15.299 1.00 69.44 141 GLN A CA 1
ATOM 1120 C C . GLN A 1 141 ? 0.282 6.241 -16.026 1.00 69.44 141 GLN A C 1
ATOM 1122 O O . GLN A 1 141 ? 0.154 5.491 -16.991 1.00 69.44 141 GLN A O 1
ATOM 1127 N N . THR A 1 142 ? 1.490 6.566 -15.546 1.00 67.69 142 THR A N 1
ATOM 1128 C CA . THR A 1 142 ? 2.741 6.069 -16.157 1.00 67.69 142 THR A CA 1
ATOM 1129 C C . THR A 1 142 ? 2.925 4.560 -16.021 1.00 67.69 142 THR A C 1
ATOM 1131 O O . THR A 1 142 ? 3.652 3.958 -16.807 1.00 67.69 142 THR A O 1
ATOM 1134 N N . VAL A 1 143 ? 2.249 3.935 -15.054 1.00 64.69 143 VAL A N 1
ATOM 1135 C CA . VAL A 1 143 ? 2.306 2.485 -14.822 1.00 64.69 143 VAL A CA 1
ATOM 1136 C C . VAL A 1 143 ? 1.092 1.760 -15.408 1.00 64.69 143 VAL A C 1
ATOM 1138 O O . VAL A 1 143 ? 0.911 0.570 -15.169 1.00 64.69 143 VAL A O 1
ATOM 1141 N N . GLY A 1 144 ? 0.266 2.468 -16.188 1.00 64.75 144 GLY A N 1
ATOM 1142 C CA . GLY A 1 144 ? -0.907 1.905 -16.848 1.00 64.75 144 GLY A CA 1
ATOM 1143 C C . GLY A 1 144 ? -2.052 1.565 -15.894 1.00 64.75 144 GLY A C 1
ATOM 1144 O O . GLY A 1 144 ? -2.837 0.673 -16.209 1.00 64.75 144 GLY A O 1
ATOM 1145 N N . LEU A 1 145 ? -2.136 2.235 -14.737 1.00 68.88 145 LEU A N 1
ATOM 1146 C CA . LEU A 1 145 ? -3.312 2.189 -13.871 1.00 68.88 145 LEU A CA 1
ATOM 1147 C C . LEU A 1 145 ? -4.358 3.174 -14.386 1.00 68.88 145 LEU A C 1
ATOM 1149 O O . LEU A 1 145 ? -4.108 4.380 -14.443 1.00 68.88 145 LEU A O 1
ATOM 1153 N N . ASP A 1 146 ? -5.543 2.659 -14.701 1.00 69.38 146 ASP A N 1
ATOM 1154 C CA . ASP A 1 146 ? -6.706 3.480 -15.045 1.00 69.38 146 ASP A CA 1
ATOM 1155 C C . ASP A 1 146 ? -7.376 4.007 -13.766 1.00 69.38 146 ASP A C 1
ATOM 1157 O O . ASP A 1 146 ? -8.435 3.543 -13.340 1.00 69.38 146 ASP A O 1
ATOM 1161 N N . VAL A 1 147 ? -6.692 4.924 -13.079 1.00 66.38 147 VAL A N 1
ATOM 1162 C CA . VAL A 1 147 ? -7.195 5.588 -11.871 1.00 66.38 147 VAL A CA 1
ATOM 1163 C C . VAL A 1 147 ? -7.372 7.081 -12.099 1.00 66.38 147 VAL A C 1
ATOM 1165 O O . VAL A 1 147 ? -6.680 7.700 -12.909 1.00 66.38 147 VAL A O 1
ATOM 1168 N N . ASP A 1 148 ? -8.316 7.653 -11.355 1.00 67.00 148 ASP A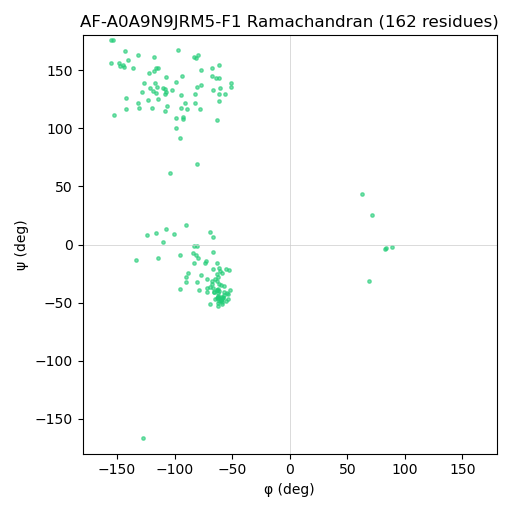 N 1
ATOM 1169 C CA . ASP A 1 148 ? -8.572 9.088 -11.383 1.00 67.00 148 ASP A CA 1
ATOM 1170 C C . ASP A 1 148 ? -7.300 9.830 -10.922 1.00 67.00 148 ASP A C 1
ATOM 1172 O O . ASP A 1 148 ? -6.784 9.515 -9.844 1.00 67.00 148 ASP A O 1
ATOM 1176 N N . PRO A 1 149 ? -6.749 10.755 -11.730 1.00 66.38 149 PRO A N 1
ATOM 1177 C CA . PRO A 1 149 ? -5.534 11.490 -11.385 1.00 66.38 149 PRO A CA 1
ATOM 1178 C C . PRO A 1 149 ? -5.660 12.321 -10.107 1.00 66.38 149 PRO A C 1
ATOM 1180 O O . PRO A 1 149 ? -4.637 12.594 -9.480 1.00 66.38 149 PRO A O 1
ATOM 1183 N N . ASP A 1 150 ? -6.880 12.678 -9.701 1.00 67.38 150 ASP A N 1
ATOM 1184 C CA . ASP A 1 150 ? -7.127 13.462 -8.492 1.00 67.38 150 ASP A CA 1
ATOM 1185 C C . ASP A 1 150 ? -7.179 12.592 -7.225 1.00 67.38 150 ASP A C 1
ATOM 1187 O O . ASP A 1 150 ? -7.250 13.111 -6.106 1.00 67.38 150 ASP A O 1
ATOM 1191 N N . TRP A 1 151 ? -7.143 11.260 -7.356 1.00 70.81 151 TRP A N 1
ATOM 1192 C CA . TRP A 1 151 ? -7.194 10.373 -6.197 1.00 70.81 151 TRP A CA 1
ATOM 1193 C C . TRP A 1 151 ? -5.830 10.240 -5.525 1.00 70.81 151 TRP A C 1
ATOM 1195 O O . TRP A 1 151 ? -4.817 10.011 -6.190 1.00 70.81 151 TRP A O 1
ATOM 1205 N N . PRO A 1 152 ? -5.786 10.311 -4.183 1.00 77.25 152 PRO A N 1
ATOM 1206 C CA . PRO A 1 152 ? -4.539 10.153 -3.465 1.00 77.25 152 PRO A CA 1
ATOM 1207 C C . PRO A 1 152 ? -4.029 8.718 -3.626 1.00 77.25 152 PRO A C 1
ATOM 1209 O O . PRO A 1 152 ? -4.764 7.742 -3.444 1.00 77.25 152 PRO A O 1
ATOM 1212 N N . TYR A 1 153 ? -2.747 8.598 -3.942 1.00 78.50 153 TYR A N 1
ATOM 1213 C CA . TYR A 1 153 ? -2.015 7.339 -3.995 1.00 78.50 153 TYR A CA 1
ATOM 1214 C C . TYR A 1 153 ? -0.700 7.490 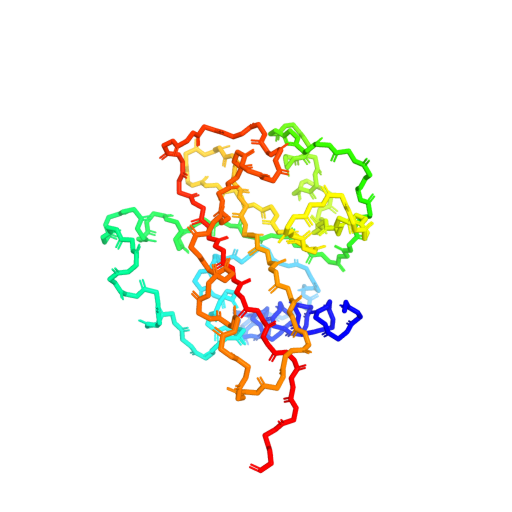-3.235 1.00 78.50 153 TYR A C 1
ATOM 1216 O O . TYR A 1 153 ? -0.241 8.600 -2.958 1.00 78.50 153 TYR A O 1
ATOM 1224 N N . LEU A 1 154 ? -0.095 6.357 -2.891 1.00 84.81 154 LEU A N 1
ATOM 1225 C CA . LEU A 1 154 ? 1.209 6.319 -2.243 1.00 84.81 154 LEU A CA 1
ATOM 1226 C C . LEU A 1 154 ? 2.168 5.507 -3.101 1.00 84.81 154 LEU A C 1
ATOM 1228 O O . LEU A 1 154 ? 1.815 4.413 -3.530 1.00 84.81 154 LEU A O 1
ATOM 1232 N N . VAL A 1 155 ? 3.381 6.011 -3.309 1.00 84.69 155 VAL A N 1
ATOM 1233 C CA . VAL A 1 155 ? 4.469 5.241 -3.921 1.00 84.69 155 VAL A CA 1
ATOM 1234 C C . VAL A 1 155 ? 5.563 5.048 -2.883 1.00 84.69 155 VAL A C 1
ATOM 1236 O O . VAL A 1 155 ? 6.045 6.014 -2.295 1.00 84.69 155 VAL A O 1
ATOM 1239 N N . LEU A 1 156 ? 5.942 3.798 -2.645 1.00 85.44 156 LEU A N 1
ATOM 1240 C CA . LEU A 1 156 ? 7.026 3.425 -1.752 1.00 85.44 156 LEU A CA 1
ATOM 1241 C C . LEU A 1 156 ? 8.212 2.917 -2.568 1.00 85.44 156 LEU A C 1
ATOM 1243 O O . LEU A 1 156 ? 8.071 2.015 -3.393 1.00 85.44 156 LEU A O 1
ATOM 1247 N N . TYR A 1 157 ? 9.388 3.463 -2.278 1.00 82.38 157 TYR A N 1
ATOM 1248 C CA . TYR A 1 157 ? 10.642 3.073 -2.913 1.00 82.38 157 TYR A CA 1
ATOM 1249 C C . TYR A 1 157 ? 11.484 2.270 -1.932 1.00 82.38 157 TYR A C 1
ATOM 1251 O O . TYR A 1 157 ? 11.841 2.749 -0.856 1.00 82.38 157 TYR A O 1
ATOM 1259 N N . PHE A 1 158 ? 11.781 1.030 -2.302 1.00 81.69 158 PHE A N 1
ATOM 1260 C CA . PHE A 1 158 ? 12.555 0.100 -1.496 1.00 81.69 158 PHE A CA 1
ATOM 1261 C C . PHE A 1 158 ? 13.929 -0.068 -2.131 1.00 81.69 158 PHE A C 1
ATOM 1263 O O . PHE A 1 158 ? 14.046 -0.634 -3.214 1.00 81.69 158 PHE A O 1
ATOM 1270 N N . THR A 1 159 ? 14.977 0.359 -1.433 1.00 77.12 159 THR A N 1
ATOM 1271 C CA . THR A 1 159 ? 16.351 0.024 -1.816 1.00 77.12 159 THR A CA 1
ATOM 1272 C C . THR A 1 159 ? 16.816 -1.145 -0.963 1.00 77.12 159 THR A C 1
ATOM 1274 O O . THR A 1 159 ? 17.033 -1.005 0.240 1.00 77.12 159 THR A O 1
ATOM 1277 N N . LEU A 1 160 ? 16.944 -2.315 -1.582 1.00 72.56 160 LEU A N 1
ATOM 1278 C CA . LEU A 1 160 ? 17.500 -3.501 -0.943 1.00 72.56 160 LEU A CA 1
ATOM 1279 C C . LEU A 1 160 ? 18.982 -3.577 -1.304 1.00 72.56 160 LEU A C 1
ATOM 1281 O O . LEU A 1 160 ? 19.323 -4.124 -2.342 1.00 72.56 160 LEU A O 1
ATOM 1285 N N . GLY A 1 161 ? 19.846 -3.004 -0.470 1.00 63.97 161 GLY A N 1
ATOM 1286 C CA . GLY A 1 161 ? 21.292 -2.980 -0.689 1.00 63.97 161 GLY A CA 1
ATOM 1287 C C . GLY A 1 161 ? 22.062 -3.080 0.624 1.00 63.97 161 GLY A C 1
ATOM 1288 O O . GLY A 1 161 ? 21.542 -2.738 1.688 1.00 63.97 161 GLY A O 1
ATOM 1289 N N . TYR A 1 162 ? 23.296 -3.577 0.554 1.00 52.78 162 TYR A N 1
ATOM 1290 C CA . TYR A 1 162 ? 24.206 -3.592 1.696 1.00 52.78 162 TYR A CA 1
ATOM 1291 C C . TYR A 1 162 ? 24.782 -2.186 1.897 1.00 52.78 162 TYR A C 1
ATOM 1293 O O . TYR A 1 162 ? 25.124 -1.501 0.932 1.00 52.78 162 TYR A O 1
ATOM 1301 N N . LYS A 1 163 ? 24.845 -1.745 3.152 1.00 50.66 163 LYS A N 1
ATOM 1302 C CA . LYS A 1 163 ? 25.561 -0.535 3.546 1.00 50.66 163 LYS A CA 1
ATOM 1303 C C . LYS A 1 163 ? 26.959 -1.004 3.937 1.00 50.66 163 LYS A C 1
ATOM 1305 O O . LYS A 1 163 ? 27.072 -1.703 4.942 1.00 50.66 163 LYS A O 1
ATOM 1310 N N . ASP A 1 164 ? 27.960 -0.712 3.111 1.00 47.03 164 ASP A N 1
ATOM 1311 C CA . ASP A 1 164 ? 29.361 -0.870 3.524 1.00 47.03 164 ASP A CA 1
ATOM 1312 C C . ASP A 1 164 ? 29.662 0.019 4.742 1.00 47.03 164 ASP A C 1
ATOM 1314 O O . ASP A 1 164 ? 29.151 1.169 4.785 1.00 47.03 164 ASP A O 1
#

Radius of gyration: 15.7 Å; Cα contacts (8 Å, |Δi|>4): 256; chains: 1; bounding box: 45×33×42 Å